Protein AF-A0A9D5TKD3-F1 (afdb_monomer)

Structure (mmCIF, N/CA/C/O backbone):
data_AF-A0A9D5TKD3-F1
#
_entry.id   AF-A0A9D5TKD3-F1
#
loop_
_atom_site.group_PDB
_atom_site.id
_atom_site.type_symbol
_atom_site.label_atom_id
_atom_site.label_alt_id
_atom_site.label_comp_id
_atom_site.label_asym_id
_atom_site.label_entity_id
_atom_site.label_seq_id
_atom_site.pdbx_PDB_ins_code
_atom_site.Cartn_x
_atom_site.Cartn_y
_atom_site.Cartn_z
_atom_site.occupancy
_atom_site.B_iso_or_equiv
_atom_site.auth_seq_id
_atom_site.auth_comp_id
_atom_site.auth_asym_id
_atom_site.auth_atom_id
_atom_site.pdbx_PDB_model_num
ATOM 1 N N . MET A 1 1 ? -11.465 4.867 10.911 1.00 76.31 1 MET A N 1
ATOM 2 C CA . MET A 1 1 ? -11.901 4.645 9.515 1.00 76.31 1 MET A CA 1
ATOM 3 C C . MET A 1 1 ? -12.876 3.472 9.511 1.00 76.31 1 MET A C 1
ATOM 5 O O . MET A 1 1 ? -12.769 2.638 10.398 1.00 76.31 1 MET A O 1
ATOM 9 N N . THR A 1 2 ? -13.862 3.400 8.617 1.00 88.50 2 THR A N 1
ATOM 10 C CA . THR A 1 2 ? -14.691 2.184 8.489 1.00 88.50 2 THR A CA 1
ATOM 11 C C . THR A 1 2 ? -13.958 1.125 7.664 1.00 88.50 2 THR A C 1
ATOM 13 O O . THR A 1 2 ? -13.081 1.461 6.868 1.00 88.50 2 THR A O 1
ATOM 16 N N . GLN A 1 3 ? -14.350 -0.148 7.790 1.00 88.38 3 GLN A N 1
ATOM 17 C CA . GLN A 1 3 ? -13.761 -1.240 6.995 1.00 88.38 3 GLN A CA 1
ATOM 18 C C . GLN A 1 3 ? -13.843 -0.953 5.488 1.00 88.38 3 GLN A C 1
ATOM 20 O O . GLN A 1 3 ? -12.877 -1.132 4.752 1.00 88.38 3 GLN A O 1
ATOM 25 N N . GLN A 1 4 ? -14.991 -0.428 5.044 1.00 90.81 4 GLN A N 1
ATOM 26 C CA . GLN A 1 4 ? -15.213 -0.059 3.650 1.00 90.81 4 GLN A CA 1
ATOM 27 C C . GLN A 1 4 ? -14.302 1.08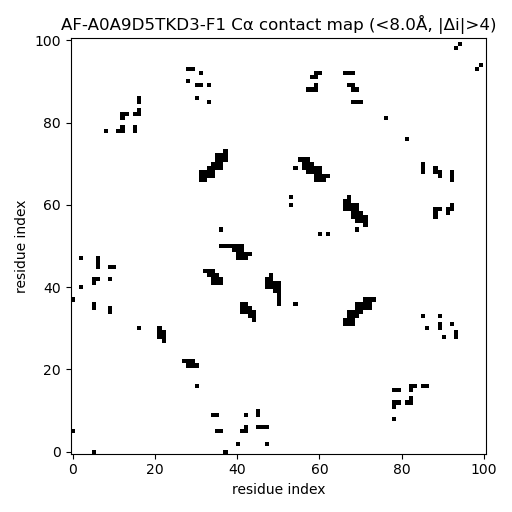9 3.206 1.00 90.81 4 GLN A C 1
ATOM 29 O O . GLN A 1 4 ? -13.779 1.056 2.099 1.00 90.81 4 GLN A O 1
ATOM 34 N N . GLN A 1 5 ? -14.096 2.104 4.051 1.00 93.62 5 GLN A N 1
ATOM 35 C CA . GLN A 1 5 ? -13.197 3.216 3.738 1.00 93.62 5 GLN A CA 1
ATOM 36 C C . GLN A 1 5 ? -11.744 2.747 3.614 1.00 93.62 5 GLN A C 1
ATOM 38 O O . GLN A 1 5 ? -11.076 3.124 2.655 1.00 93.62 5 GLN A O 1
ATOM 43 N N . LEU A 1 6 ? -11.281 1.888 4.529 1.00 95.31 6 LEU A N 1
ATOM 44 C CA . LEU A 1 6 ? -9.928 1.331 4.490 1.00 95.31 6 LEU A CA 1
ATOM 45 C C . LEU A 1 6 ? -9.712 0.484 3.231 1.00 95.31 6 LEU A C 1
ATOM 47 O O . LEU A 1 6 ? -8.707 0.635 2.539 1.00 95.31 6 LEU A O 1
ATOM 51 N N . CYS A 1 7 ? -10.684 -0.365 2.893 1.00 95.19 7 CYS A N 1
ATOM 52 C CA . CYS A 1 7 ? -10.620 -1.192 1.695 1.00 95.19 7 CYS A CA 1
ATOM 53 C C . CYS A 1 7 ? -10.719 -0.362 0.401 1.00 95.19 7 CYS A C 1
ATOM 55 O O . CYS A 1 7 ? -10.004 -0.618 -0.565 1.00 95.19 7 CYS A O 1
ATOM 57 N N . ASN A 1 8 ? -11.533 0.693 0.375 1.00 96.50 8 ASN A N 1
ATOM 58 C CA . ASN A 1 8 ? -11.570 1.617 -0.760 1.00 96.50 8 ASN A CA 1
ATOM 59 C C . ASN A 1 8 ? -10.233 2.350 -0.930 1.00 96.50 8 ASN A C 1
ATOM 61 O O . ASN A 1 8 ? -9.725 2.438 -2.047 1.00 96.50 8 ASN A O 1
ATOM 65 N N . LEU A 1 9 ? -9.642 2.836 0.167 1.00 97.56 9 LEU A N 1
ATOM 66 C CA . LEU A 1 9 ? -8.326 3.472 0.144 1.00 97.56 9 LEU A CA 1
ATOM 67 C C . LEU A 1 9 ? -7.259 2.507 -0.378 1.00 97.56 9 LEU A C 1
ATOM 69 O O . LEU A 1 9 ? -6.464 2.896 -1.227 1.00 97.56 9 LEU A O 1
ATOM 73 N N . TYR A 1 10 ? -7.288 1.245 0.061 1.00 98.06 10 TYR A N 1
ATOM 74 C CA . TYR A 1 10 ? -6.400 0.200 -0.445 1.00 98.06 10 TYR A CA 1
ATOM 75 C C . TYR A 1 10 ? -6.461 0.094 -1.973 1.00 98.06 10 TYR A C 1
ATOM 77 O O . TYR A 1 10 ? -5.424 0.156 -2.632 1.00 98.06 10 TYR A O 1
ATOM 85 N 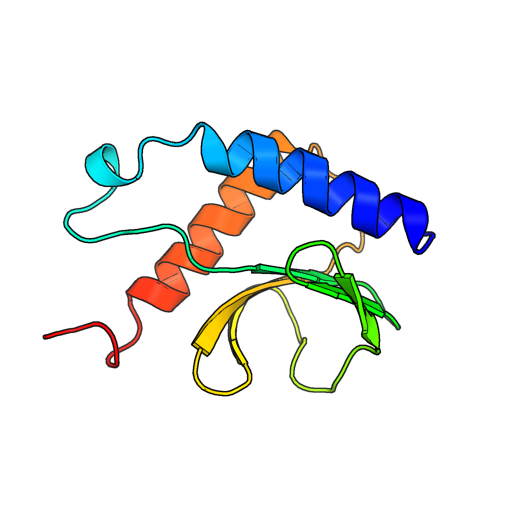N . HIS A 1 11 ? -7.662 0.005 -2.551 1.00 98.12 11 HIS A N 1
ATOM 86 C CA . HIS A 1 11 ? -7.827 -0.100 -4.003 1.00 98.12 11 HIS A CA 1
ATOM 87 C C . HIS A 1 11 ? -7.349 1.150 -4.750 1.00 98.12 11 HIS A C 1
ATOM 89 O O . HIS A 1 11 ? -6.737 1.031 -5.811 1.00 98.12 11 HIS A O 1
ATOM 95 N N . LEU A 1 12 ? -7.584 2.343 -4.196 1.00 98.25 12 LEU A N 1
ATOM 96 C CA . LEU A 1 12 ? -7.084 3.593 -4.774 1.00 98.25 12 LEU A CA 1
ATOM 97 C C . LEU A 1 12 ? -5.552 3.633 -4.772 1.00 98.25 12 LEU A C 1
ATOM 99 O O . LEU A 1 12 ? -4.944 3.952 -5.789 1.00 98.25 12 LEU A O 1
ATOM 103 N N . VAL A 1 13 ? -4.927 3.258 -3.655 1.00 98.38 13 VAL A N 1
ATOM 104 C CA . VAL A 1 13 ? -3.466 3.182 -3.533 1.00 98.38 13 VAL A CA 1
ATOM 105 C C . VAL A 1 13 ? -2.896 2.133 -4.481 1.00 98.38 13 VAL A C 1
ATOM 107 O O . VAL A 1 13 ? -1.941 2.423 -5.194 1.00 98.38 13 VAL A O 1
ATOM 110 N N . LYS A 1 14 ? -3.504 0.942 -4.549 1.00 98.50 14 LYS A N 1
ATOM 111 C CA . LYS A 1 14 ? -3.104 -0.130 -5.471 1.00 98.50 14 LYS A CA 1
ATOM 112 C C . LYS A 1 14 ? -3.114 0.356 -6.918 1.00 98.50 14 LYS A C 1
ATOM 114 O O . LYS A 1 14 ? -2.142 0.138 -7.631 1.00 98.50 14 LYS A O 1
ATOM 119 N N . ALA A 1 15 ? -4.163 1.071 -7.323 1.00 98.31 15 ALA A N 1
ATOM 120 C CA . ALA A 1 15 ? -4.270 1.627 -8.666 1.00 98.31 15 ALA A CA 1
ATOM 121 C C . ALA A 1 15 ? -3.189 2.677 -8.976 1.00 98.31 15 ALA A C 1
ATOM 123 O O . ALA A 1 15 ? -2.782 2.796 -10.128 1.00 98.31 15 ALA A O 1
ATOM 124 N N . GLU A 1 16 ? -2.725 3.452 -7.992 1.00 98.56 16 GLU A N 1
ATOM 125 C CA . GLU A 1 16 ? -1.603 4.383 -8.182 1.00 98.56 16 GLU A CA 1
ATOM 126 C C . GLU A 1 16 ? -0.250 3.659 -8.205 1.00 98.56 16 GLU A C 1
ATOM 128 O O . GLU A 1 16 ? 0.592 3.989 -9.037 1.00 98.56 16 GLU A O 1
ATOM 133 N N . VAL A 1 17 ? -0.056 2.640 -7.360 1.00 98.31 17 VAL A N 1
ATOM 134 C CA . VAL A 1 17 ? 1.138 1.778 -7.385 1.00 98.31 17 VAL A CA 1
ATOM 135 C C . VAL A 1 17 ? 1.274 1.071 -8.737 1.00 98.31 17 VAL A C 1
ATOM 137 O O . VAL A 1 17 ? 2.366 1.033 -9.294 1.00 98.31 17 VAL A O 1
ATOM 140 N N . ASP A 1 18 ? 0.173 0.589 -9.315 1.00 97.75 18 ASP A N 1
ATOM 141 C CA . ASP A 1 18 ? 0.168 -0.121 -10.604 1.00 97.75 18 ASP A CA 1
ATOM 142 C C . ASP A 1 18 ? 0.567 0.753 -11.803 1.00 97.75 18 ASP A C 1
ATOM 144 O O . ASP A 1 18 ? 0.879 0.232 -12.873 1.00 97.75 18 ASP A O 1
ATOM 148 N N . LYS A 1 19 ? 0.577 2.082 -11.644 1.00 98.00 19 LYS A N 1
ATOM 149 C CA . LYS A 1 19 ? 1.050 3.021 -12.674 1.00 98.00 19 LYS A CA 1
ATOM 150 C C . LYS A 1 19 ? 2.562 3.244 -12.626 1.00 98.00 19 LYS A C 1
ATOM 152 O O . LYS A 1 19 ? 3.100 3.879 -13.531 1.00 98.00 19 LYS A O 1
ATOM 157 N N . VAL A 1 20 ? 3.235 2.802 -11.565 1.00 97.75 20 VAL A N 1
ATOM 158 C CA . VAL A 1 20 ? 4.669 3.024 -11.370 1.00 97.75 20 VAL A CA 1
ATOM 159 C C . VAL A 1 20 ? 5.464 2.080 -12.268 1.00 97.75 20 VAL A C 1
ATOM 161 O O . VAL A 1 20 ? 5.278 0.866 -12.238 1.00 97.75 20 VAL A O 1
ATOM 164 N N . ASP A 1 21 ? 6.402 2.633 -13.033 1.00 96.94 21 ASP A N 1
ATOM 165 C CA . ASP A 1 21 ? 7.396 1.840 -13.752 1.00 96.94 21 ASP A CA 1
ATOM 166 C C . ASP A 1 21 ? 8.547 1.466 -12.808 1.00 96.94 21 ASP A C 1
ATOM 168 O O . ASP A 1 21 ? 9.547 2.178 -12.697 1.00 96.94 21 ASP A O 1
ATOM 172 N N . PHE A 1 22 ? 8.402 0.339 -12.110 1.00 96.44 22 PHE A N 1
ATOM 173 C CA . PHE A 1 22 ? 9.407 -0.161 -11.165 1.00 96.44 22 PHE A CA 1
ATOM 174 C C . PHE A 1 22 ? 10.766 -0.442 -11.816 1.00 96.44 22 PHE A C 1
ATOM 176 O O . PHE A 1 22 ? 11.796 -0.260 -11.167 1.00 96.44 22 PHE A O 1
ATOM 183 N N . SER A 1 23 ? 10.783 -0.802 -13.104 1.00 94.81 23 SER A N 1
ATOM 184 C CA . SER A 1 23 ? 12.027 -1.075 -13.831 1.00 94.81 23 SER A CA 1
ATOM 185 C C . SER A 1 23 ? 12.891 0.177 -14.003 1.00 94.81 23 SER A C 1
ATOM 187 O O . SER A 1 23 ? 14.114 0.083 -14.077 1.00 94.81 23 SER A O 1
ATOM 189 N N . SER A 1 24 ? 12.260 1.356 -13.999 1.00 96.44 24 SER A N 1
ATOM 190 C CA . SER A 1 24 ? 12.952 2.645 -14.029 1.00 96.44 24 SER A CA 1
ATOM 191 C C . SER A 1 24 ? 13.505 3.082 -12.667 1.00 96.44 24 SER A C 1
ATOM 193 O O . SER A 1 24 ? 14.362 3.964 -12.618 1.00 96.44 24 SER A O 1
ATOM 195 N N . LEU A 1 25 ? 13.026 2.490 -11.562 1.00 95.44 25 LEU A N 1
ATOM 196 C CA . LEU A 1 25 ? 13.418 2.882 -10.207 1.00 95.44 25 LEU A CA 1
ATOM 197 C C . LEU A 1 25 ? 14.728 2.222 -9.777 1.00 95.44 25 LEU A C 1
ATOM 199 O O . LEU A 1 25 ? 15.626 2.901 -9.279 1.00 95.44 25 LEU A O 1
ATOM 203 N N . TRP A 1 26 ? 14.820 0.899 -9.927 1.00 95.31 26 TRP A N 1
ATOM 204 C CA . TRP A 1 26 ? 15.998 0.125 -9.542 1.00 95.31 26 TRP A CA 1
ATOM 205 C C . TRP A 1 26 ? 15.992 -1.257 -10.204 1.00 95.31 26 TRP A C 1
ATOM 207 O O . TRP A 1 26 ? 14.942 -1.888 -10.323 1.00 95.31 26 TRP A O 1
ATOM 217 N N . ASP A 1 27 ? 17.166 -1.757 -10.596 1.00 93.69 27 ASP A N 1
ATOM 218 C CA . ASP A 1 27 ? 17.276 -3.058 -11.263 1.00 93.69 27 ASP A CA 1
ATOM 219 C C . ASP A 1 27 ? 16.818 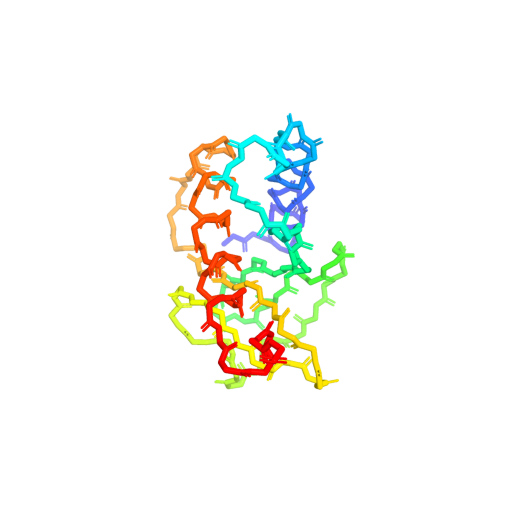-4.211 -10.355 1.00 93.69 27 ASP A C 1
ATOM 221 O O . ASP A 1 27 ? 17.251 -4.343 -9.209 1.00 93.69 27 ASP A O 1
ATOM 225 N N . GLY A 1 28 ? 15.917 -5.047 -10.871 1.00 91.44 28 GLY A N 1
ATOM 226 C CA . GLY A 1 28 ? 15.317 -6.159 -10.133 1.00 91.44 28 GLY A CA 1
ATOM 227 C C . GLY A 1 28 ? 14.286 -5.768 -9.067 1.00 91.44 28 GLY A C 1
ATOM 228 O O . GLY A 1 28 ? 13.723 -6.668 -8.442 1.00 91.44 28 GLY A O 1
ATOM 229 N N . PHE A 1 29 ? 14.001 -4.476 -8.861 1.00 94.75 29 PHE A N 1
ATOM 230 C CA . PHE A 1 29 ? 12.935 -4.059 -7.954 1.00 94.75 29 PHE A CA 1
ATOM 231 C C . PHE A 1 29 ? 11.565 -4.297 -8.599 1.00 94.75 29 PHE A C 1
ATOM 233 O O . PHE A 1 29 ? 11.290 -3.856 -9.713 1.00 94.75 29 PHE A O 1
ATOM 240 N N . ALA A 1 30 ? 10.700 -5.004 -7.879 1.00 93.94 30 ALA A N 1
ATOM 241 C CA . ALA A 1 30 ? 9.332 -5.308 -8.270 1.00 93.94 30 ALA A CA 1
ATOM 242 C C . ALA A 1 30 ? 8.377 -4.947 -7.120 1.00 93.94 30 ALA A C 1
ATOM 244 O O . ALA A 1 30 ? 8.797 -4.962 -5.957 1.00 93.94 30 ALA A O 1
ATOM 245 N N . PRO A 1 31 ? 7.101 -4.636 -7.410 1.00 94.94 31 PRO A N 1
ATOM 246 C CA . PRO A 1 31 ? 6.126 -4.356 -6.364 1.00 94.94 31 PRO A CA 1
ATOM 247 C C . PRO A 1 31 ? 5.952 -5.573 -5.450 1.00 94.94 31 PRO A C 1
ATOM 249 O O . PRO A 1 31 ? 5.752 -6.693 -5.923 1.00 94.94 31 PRO A O 1
ATOM 252 N N . LEU A 1 32 ? 5.980 -5.338 -4.137 1.00 95.12 32 LEU A N 1
ATOM 253 C CA . LEU A 1 32 ? 5.575 -6.337 -3.149 1.00 95.12 32 LEU A CA 1
ATOM 254 C C . LEU A 1 32 ? 4.067 -6.243 -2.911 1.00 95.12 32 LEU A C 1
ATOM 256 O O . LEU A 1 32 ? 3.450 -5.192 -3.114 1.00 95.12 32 LEU A O 1
ATOM 260 N N . ARG A 1 33 ? 3.463 -7.324 -2.411 1.00 96.31 33 ARG A N 1
ATOM 261 C CA . ARG A 1 33 ? 2.124 -7.222 -1.822 1.00 96.31 33 ARG A CA 1
ATOM 262 C C . ARG A 1 33 ? 2.172 -6.280 -0.626 1.00 96.31 33 ARG A C 1
ATOM 264 O O . ARG A 1 33 ? 3.217 -6.061 -0.010 1.00 96.31 33 ARG A O 1
ATOM 271 N N . PHE A 1 34 ? 1.028 -5.700 -0.297 1.00 97.75 34 PHE A N 1
ATOM 272 C CA . PHE A 1 34 ? 0.954 -4.768 0.813 1.00 97.75 34 PHE A CA 1
ATOM 273 C C . PHE A 1 34 ? -0.379 -4.818 1.538 1.00 97.75 34 PHE A C 1
ATOM 275 O O . PHE A 1 34 ? -1.362 -5.361 1.026 1.00 97.75 34 PHE A O 1
ATOM 282 N N . ALA A 1 35 ? -0.399 -4.225 2.728 1.00 97.81 35 ALA A N 1
ATOM 283 C CA . ALA A 1 35 ? -1.602 -4.012 3.508 1.00 97.81 35 ALA A CA 1
ATOM 284 C C . ALA A 1 35 ? -1.690 -2.577 4.031 1.00 97.81 35 ALA A C 1
ATOM 286 O O . ALA A 1 35 ? -0.693 -1.983 4.446 1.00 97.81 35 ALA A O 1
ATOM 287 N N . LEU A 1 36 ? -2.913 -2.060 4.088 1.00 97.69 36 LEU A N 1
ATOM 288 C CA . LEU A 1 36 ? -3.243 -0.874 4.875 1.00 97.69 36 LEU A CA 1
ATOM 289 C C . LEU A 1 36 ? -3.989 -1.323 6.122 1.00 97.69 36 LEU A C 1
ATOM 291 O O . LEU A 1 36 ? -4.841 -2.205 6.032 1.00 97.69 36 LEU A O 1
ATOM 295 N N . TYR A 1 37 ? -3.699 -0.738 7.276 1.00 96.56 37 TYR A N 1
ATOM 296 C CA . TYR A 1 37 ? -4.312 -1.180 8.523 1.00 96.56 37 TYR A CA 1
ATOM 297 C C . TYR A 1 37 ? -4.628 -0.030 9.474 1.00 96.56 37 TYR A C 1
ATOM 299 O O . TYR A 1 37 ? -4.087 1.066 9.343 1.00 96.56 37 TYR A O 1
ATOM 307 N N . ASP A 1 38 ? -5.515 -0.293 10.428 1.00 94.38 38 ASP A N 1
ATOM 308 C CA . ASP A 1 38 ? -5.841 0.603 11.535 1.00 94.38 38 ASP A CA 1
ATOM 309 C C . ASP A 1 38 ? -5.658 -0.104 12.892 1.00 94.38 38 ASP A C 1
ATOM 311 O O . ASP A 1 38 ? -4.866 -1.034 13.035 1.00 94.38 38 ASP A O 1
ATOM 315 N N . GLN A 1 39 ? -6.340 0.344 13.945 1.00 91.50 39 GLN A N 1
ATOM 316 C CA . GLN A 1 39 ? -6.184 -0.265 15.266 1.00 91.50 39 GLN A CA 1
ATOM 317 C C . GLN A 1 39 ? -6.676 -1.720 15.338 1.00 91.50 39 GLN A C 1
ATOM 319 O O . GLN A 1 39 ? -6.138 -2.490 16.140 1.00 91.50 39 GLN A O 1
ATOM 324 N N . GLU A 1 40 ? -7.640 -2.115 14.503 1.00 92.44 40 GLU A N 1
ATOM 325 C CA . GLU A 1 40 ? -8.357 -3.391 14.619 1.00 92.44 40 GLU A CA 1
ATOM 326 C C . GLU A 1 40 ? -8.253 -4.275 13.373 1.00 92.44 40 GLU A C 1
ATOM 328 O O . GLU A 1 40 ? -8.270 -5.508 13.484 1.00 92.44 40 GLU A O 1
ATOM 333 N N . LEU A 1 41 ? -8.151 -3.675 12.188 1.00 94.88 41 LEU A N 1
ATOM 334 C CA . LEU A 1 41 ? -8.297 -4.366 10.912 1.00 94.88 41 LEU A CA 1
ATOM 335 C C . LEU A 1 41 ? -7.171 -4.022 9.945 1.00 94.88 41 LEU A C 1
ATOM 337 O O . LEU A 1 41 ? -6.601 -2.935 9.982 1.00 94.88 41 LEU A O 1
ATOM 341 N N . CYS A 1 42 ? -6.914 -4.946 9.026 1.00 96.25 42 CYS A N 1
ATOM 342 C CA . CYS A 1 42 ? -6.040 -4.737 7.882 1.00 96.25 42 CYS A CA 1
ATOM 343 C C . CYS A 1 42 ? -6.817 -5.045 6.599 1.00 96.25 42 CYS A C 1
ATOM 345 O O . CYS A 1 42 ? -7.510 -6.058 6.534 1.00 96.25 42 CYS A O 1
ATOM 347 N N . CYS A 1 43 ? -6.672 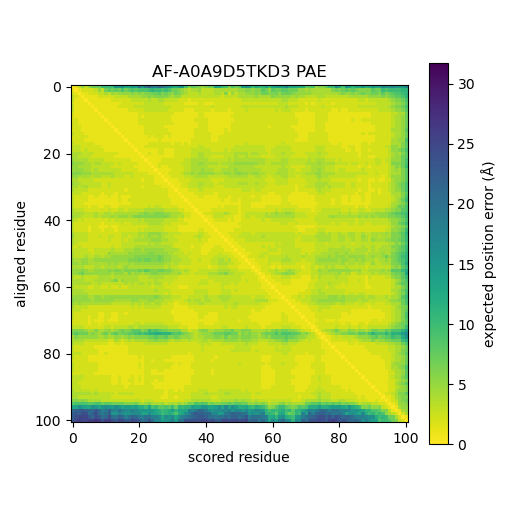-4.214 5.573 1.00 97.12 43 CYS A N 1
ATOM 348 C CA . CYS A 1 43 ? -6.964 -4.598 4.200 1.00 97.12 43 CYS A CA 1
ATOM 349 C C . CYS A 1 43 ? -5.667 -5.112 3.572 1.00 97.12 43 CYS A C 1
ATOM 351 O O . CYS A 1 43 ? -4.752 -4.325 3.319 1.00 97.12 43 CYS A O 1
ATOM 353 N N . PHE A 1 44 ? -5.574 -6.424 3.378 1.00 96.19 44 PHE A N 1
ATOM 354 C CA . PHE A 1 44 ? -4.439 -7.100 2.762 1.00 96.19 44 PHE A CA 1
ATOM 355 C C . PHE A 1 44 ? -4.892 -7.714 1.443 1.00 96.19 44 PHE A C 1
ATOM 357 O O . PHE A 1 44 ? -5.794 -8.544 1.430 1.00 96.19 44 PHE A O 1
ATOM 364 N N . ASP A 1 45 ? -4.269 -7.293 0.342 1.00 91.94 45 ASP A N 1
ATOM 365 C CA . ASP A 1 45 ? -4.604 -7.780 -1.005 1.00 91.94 45 ASP A CA 1
ATOM 366 C C . ASP A 1 45 ? -6.094 -7.630 -1.376 1.00 91.94 45 ASP A C 1
ATOM 368 O O . ASP A 1 45 ? -6.692 -8.488 -2.017 1.00 91.94 45 ASP A O 1
ATOM 372 N N . GLY A 1 46 ? -6.719 -6.539 -0.918 1.00 92.06 46 GLY A N 1
ATOM 373 C CA . GLY A 1 46 ? -8.145 -6.259 -1.120 1.00 92.06 46 GLY A CA 1
ATOM 374 C C . GLY A 1 46 ? -9.083 -6.977 -0.142 1.00 92.06 46 GLY A C 1
ATOM 375 O O . GLY A 1 46 ? -10.279 -6.682 -0.119 1.00 92.06 46 GLY A O 1
ATOM 376 N N . GLU A 1 47 ? -8.567 -7.869 0.705 1.00 94.12 47 GLU A N 1
ATOM 377 C CA . GLU A 1 47 ? -9.351 -8.609 1.693 1.00 94.12 47 GLU A CA 1
ATOM 378 C C . GLU A 1 47 ? -9.220 -8.015 3.099 1.00 94.12 47 GLU A C 1
ATOM 380 O O . GLU A 1 47 ? -8.129 -7.697 3.580 1.00 94.12 47 GLU A O 1
ATOM 385 N N . MET A 1 48 ? -10.351 -7.906 3.799 1.00 96.25 48 MET A N 1
ATOM 386 C CA . MET A 1 48 ? -10.379 -7.471 5.194 1.00 96.25 48 MET A CA 1
ATOM 387 C C . MET A 1 48 ? -10.022 -8.628 6.128 1.00 96.25 48 MET A C 1
ATOM 389 O O . MET A 1 48 ? -10.724 -9.637 6.188 1.00 96.25 48 MET A O 1
ATOM 393 N N . ILE A 1 49 ? -8.967 -8.446 6.916 1.00 95.06 49 ILE A N 1
ATOM 394 C CA . ILE A 1 49 ? -8.518 -9.385 7.944 1.00 95.06 49 ILE A CA 1
ATOM 395 C C . ILE A 1 49 ? -8.402 -8.690 9.301 1.00 95.06 49 ILE A C 1
ATOM 397 O O . ILE A 1 49 ? -8.265 -7.469 9.397 1.00 95.06 49 ILE A O 1
ATOM 401 N N . LYS A 1 50 ? -8.430 -9.480 10.377 1.00 94.94 50 LYS A N 1
ATOM 402 C CA . LYS A 1 50 ? -8.153 -8.964 11.719 1.00 94.94 50 LYS A CA 1
ATOM 403 C C . LYS A 1 50 ? -6.673 -8.618 11.844 1.00 94.94 50 LYS A C 1
ATOM 405 O O . LYS A 1 50 ? -5.817 -9.427 11.478 1.00 94.94 50 LYS A O 1
ATOM 410 N N . LYS A 1 51 ? -6.380 -7.459 12.428 1.00 93.94 51 LYS A N 1
ATOM 411 C CA . LYS A 1 51 ? -5.015 -7.067 12.758 1.00 93.94 51 LYS A CA 1
ATOM 412 C C . LYS A 1 51 ? -4.385 -8.047 13.746 1.00 93.94 51 LYS A C 1
ATOM 414 O O . LYS A 1 51 ? -4.952 -8.346 14.799 1.00 93.94 51 LYS A O 1
ATOM 419 N N . THR A 1 52 ? -3.194 -8.524 13.401 1.00 93.12 52 THR A N 1
ATOM 420 C CA . THR A 1 52 ? -2.315 -9.281 14.299 1.00 93.12 52 THR A CA 1
ATOM 421 C C . THR A 1 52 ? -1.240 -8.361 14.878 1.00 93.12 52 THR A C 1
ATOM 423 O O . THR A 1 52 ? -1.111 -7.202 14.481 1.00 93.12 52 THR A O 1
ATOM 426 N N . ASN A 1 53 ? -0.448 -8.874 15.820 1.00 92.56 53 ASN A N 1
ATOM 427 C CA . ASN A 1 53 ? 0.672 -8.127 16.401 1.00 92.56 53 ASN A CA 1
ATOM 428 C C . ASN A 1 53 ? 1.820 -7.883 15.405 1.00 92.56 53 ASN A C 1
ATOM 430 O O . ASN A 1 53 ? 2.690 -7.067 15.691 1.00 92.56 53 ASN A O 1
ATOM 434 N N . ASP A 1 54 ? 1.802 -8.551 14.247 1.00 90.88 54 ASP A N 1
ATOM 435 C CA . ASP A 1 54 ? 2.798 -8.372 13.186 1.00 90.88 54 ASP A CA 1
ATOM 436 C C . ASP A 1 54 ? 2.651 -7.008 12.487 1.00 90.88 54 ASP A C 1
ATOM 438 O O . ASP A 1 54 ? 3.620 -6.469 11.962 1.00 90.88 54 ASP A O 1
ATOM 442 N N . PHE A 1 55 ? 1.447 -6.420 12.501 1.00 92.31 55 PHE A N 1
ATOM 443 C CA . PHE A 1 55 ? 1.163 -5.124 11.881 1.00 92.31 55 PHE A CA 1
ATOM 444 C C . PHE A 1 55 ? 1.457 -3.987 12.863 1.00 92.31 55 PHE A C 1
ATOM 446 O O . PHE A 1 55 ? 0.568 -3.506 13.576 1.00 92.31 55 PHE A O 1
ATOM 453 N N . LEU A 1 56 ? 2.722 -3.574 12.919 1.00 91.31 56 LEU A N 1
ATOM 454 C CA . LEU A 1 56 ? 3.193 -2.501 13.788 1.00 91.31 56 LEU A CA 1
ATOM 455 C C . LEU A 1 56 ? 4.061 -1.505 13.010 1.00 91.31 56 LEU A C 1
ATOM 457 O O . LEU A 1 56 ? 4.977 -1.900 12.299 1.00 91.31 56 LEU A O 1
ATOM 461 N N . ALA A 1 57 ? 3.787 -0.212 13.208 1.00 92.12 57 ALA A N 1
ATOM 462 C CA . ALA A 1 57 ? 4.404 0.902 12.484 1.00 92.12 57 ALA A CA 1
ATOM 463 C C . ALA A 1 57 ? 4.236 0.825 10.947 1.00 92.12 57 ALA A C 1
ATOM 465 O O . ALA A 1 57 ? 3.419 0.068 10.421 1.00 92.12 57 ALA A O 1
ATOM 466 N N . ASN A 1 58 ? 4.967 1.671 10.230 1.00 95.81 58 ASN A N 1
ATOM 467 C CA . ASN A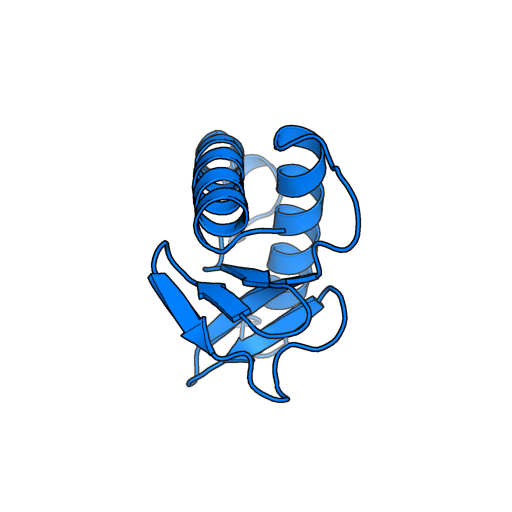 1 58 ? 5.016 1.669 8.772 1.00 95.81 58 ASN A CA 1
ATOM 468 C C . ASN A 1 58 ? 6.363 1.071 8.384 1.00 95.81 58 ASN A C 1
ATOM 470 O O . ASN A 1 58 ? 7.390 1.599 8.811 1.00 95.81 58 ASN A O 1
ATOM 474 N N . THR A 1 59 ? 6.348 -0.082 7.720 1.00 94.94 59 THR A N 1
ATOM 475 C CA . THR A 1 59 ? 7.567 -0.830 7.387 1.00 94.94 59 THR A CA 1
ATOM 476 C C . THR A 1 59 ? 7.268 -1.958 6.392 1.00 94.94 59 THR A C 1
ATOM 478 O O . THR A 1 59 ? 6.119 -2.156 5.990 1.00 94.94 59 THR A O 1
ATOM 481 N N . ALA A 1 60 ? 8.282 -2.745 6.035 1.00 95.00 60 ALA A N 1
ATOM 482 C CA . ALA A 1 60 ? 8.109 -4.067 5.448 1.00 95.00 60 ALA A CA 1
ATOM 483 C C . ALA A 1 60 ? 8.224 -5.154 6.525 1.00 95.00 60 ALA A C 1
ATOM 485 O O . ALA A 1 60 ? 9.088 -5.085 7.398 1.00 95.00 60 ALA A O 1
ATOM 486 N N . ILE A 1 61 ? 7.380 -6.181 6.449 1.00 94.56 61 ILE A N 1
ATOM 487 C CA . ILE A 1 61 ? 7.394 -7.326 7.369 1.00 94.56 61 ILE A CA 1
ATOM 488 C C . ILE A 1 61 ? 7.392 -8.644 6.601 1.00 94.56 61 ILE A C 1
ATOM 490 O O . ILE A 1 61 ? 6.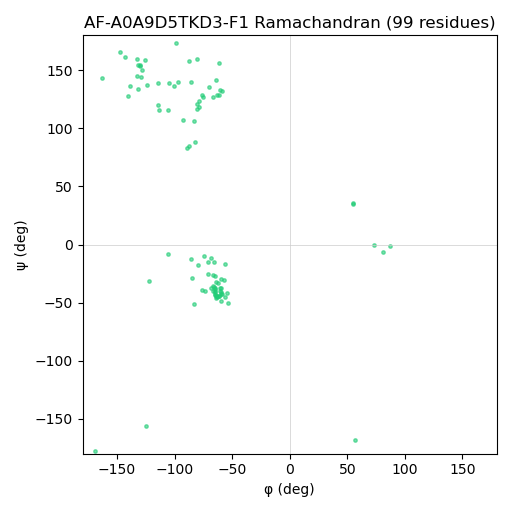874 -8.720 5.487 1.00 94.56 61 ILE A O 1
ATOM 494 N N . ASN A 1 62 ? 7.909 -9.707 7.221 1.00 92.75 62 ASN A N 1
ATOM 495 C C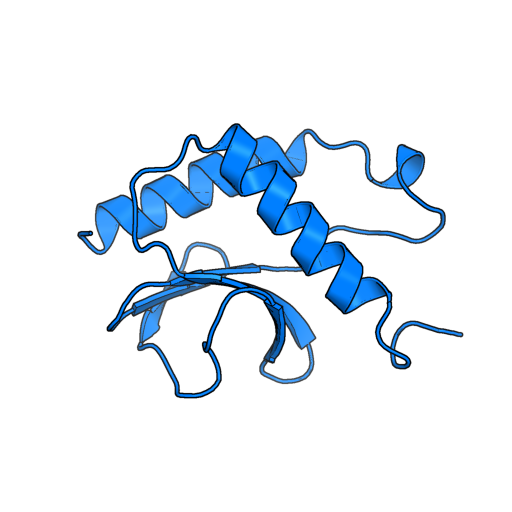A . ASN A 1 62 ? 7.676 -11.064 6.740 1.00 92.75 62 ASN A CA 1
ATOM 496 C C . ASN A 1 62 ? 6.325 -11.562 7.270 1.00 92.75 62 ASN A C 1
ATOM 498 O O . ASN A 1 62 ? 6.185 -11.873 8.453 1.00 92.75 62 ASN A O 1
ATOM 502 N N . TYR A 1 63 ? 5.329 -11.630 6.393 1.00 92.56 63 TYR A N 1
ATOM 503 C CA . TYR A 1 63 ? 3.990 -12.101 6.704 1.00 92.56 63 TYR A CA 1
ATOM 504 C C . TYR A 1 63 ? 3.720 -13.407 5.958 1.00 92.56 63 TYR A C 1
ATOM 506 O O . TYR A 1 63 ? 3.677 -13.447 4.732 1.00 92.56 63 TYR A O 1
ATOM 514 N N . ARG A 1 64 ? 3.531 -14.500 6.708 1.00 89.94 64 ARG A N 1
ATOM 515 C CA . ARG A 1 64 ? 3.257 -15.845 6.158 1.00 89.94 64 ARG A CA 1
ATOM 516 C C . ARG A 1 64 ? 4.313 -16.331 5.146 1.00 89.94 64 ARG A C 1
ATOM 518 O O . ARG A 1 64 ? 3.978 -17.040 4.202 1.00 89.94 64 ARG A O 1
ATOM 525 N N . GLY A 1 65 ? 5.583 -15.980 5.360 1.00 89.31 65 GLY A N 1
ATOM 526 C CA . GLY A 1 65 ? 6.698 -16.381 4.497 1.00 89.31 65 GLY A CA 1
ATOM 527 C C . GLY A 1 65 ? 6.954 -15.445 3.312 1.00 89.31 65 GLY A C 1
ATOM 528 O O . GLY A 1 65 ? 7.912 -15.667 2.577 1.00 89.31 65 GLY A O 1
ATOM 529 N N . GLU A 1 66 ? 6.153 -14.392 3.144 1.00 91.38 66 GLU A N 1
ATOM 530 C CA . GLU A 1 66 ? 6.293 -13.390 2.087 1.00 91.38 66 GLU A CA 1
ATOM 531 C C . GLU A 1 66 ? 6.633 -12.022 2.693 1.00 91.38 66 GLU A C 1
ATOM 533 O O . GLU A 1 66 ? 6.082 -11.636 3.722 1.00 91.38 66 GLU A O 1
ATOM 538 N N . TRP A 1 67 ? 7.540 -11.270 2.065 1.00 93.56 67 TRP A N 1
ATOM 539 C CA . TRP A 1 67 ? 7.777 -9.880 2.451 1.00 93.56 67 TRP A CA 1
ATOM 540 C C . TRP A 1 67 ? 6.693 -8.980 1.873 1.00 93.56 67 TRP A C 1
ATOM 542 O O . TRP A 1 67 ? 6.494 -8.947 0.660 1.00 93.56 67 TRP A O 1
ATOM 552 N N . ILE A 1 68 ? 6.018 -8.238 2.746 1.00 95.81 68 ILE A N 1
ATOM 553 C CA . ILE A 1 68 ? 4.952 -7.309 2.373 1.00 95.81 68 ILE A CA 1
ATOM 554 C C . ILE A 1 68 ? 5.212 -5.934 2.979 1.00 95.81 68 ILE A C 1
ATOM 556 O O . ILE A 1 68 ? 5.785 -5.829 4.064 1.00 95.81 68 ILE A O 1
ATOM 560 N N . ALA A 1 69 ? 4.750 -4.883 2.309 1.00 97.31 69 ALA A N 1
ATOM 561 C CA . ALA A 1 69 ? 4.741 -3.536 2.870 1.00 97.31 69 ALA A CA 1
ATOM 562 C C . ALA A 1 69 ? 3.473 -3.304 3.710 1.00 97.31 69 ALA A C 1
ATOM 564 O O . ALA A 1 69 ? 2.380 -3.719 3.321 1.00 97.31 69 ALA A O 1
ATOM 565 N N . ILE A 1 70 ? 3.588 -2.628 4.850 1.00 97.75 70 ILE A N 1
ATOM 566 C CA . ILE A 1 70 ? 2.453 -2.310 5.722 1.00 97.75 70 ILE A CA 1
ATOM 567 C C . ILE A 1 70 ? 2.422 -0.826 6.070 1.00 97.75 70 ILE A C 1
ATOM 569 O O . ILE A 1 70 ? 3.460 -0.200 6.285 1.00 97.75 70 ILE A O 1
ATOM 573 N N . TRP A 1 71 ? 1.215 -0.272 6.166 1.00 97.81 71 TRP A N 1
ATOM 574 C CA . TRP A 1 71 ? 1.025 1.124 6.548 1.00 97.81 71 TRP A CA 1
ATOM 575 C C . TRP A 1 71 ? -0.172 1.316 7.477 1.00 97.81 71 TRP A C 1
ATOM 577 O O . TRP A 1 71 ? -1.290 0.900 7.161 1.00 97.81 71 TRP A O 1
ATOM 587 N N . ASN A 1 72 ? 0.067 1.983 8.607 1.00 96.62 72 ASN A N 1
ATOM 588 C CA . ASN A 1 72 ? -0.957 2.395 9.557 1.00 96.62 72 ASN A CA 1
ATOM 589 C C . ASN A 1 72 ? -1.640 3.677 9.069 1.00 96.62 72 ASN A C 1
ATOM 591 O O . ASN A 1 72 ? -1.018 4.738 8.963 1.00 96.62 72 ASN A O 1
ATOM 595 N N . VAL A 1 73 ? -2.933 3.584 8.786 1.00 95.00 73 VAL A N 1
ATOM 596 C CA . VAL A 1 73 ? -3.757 4.709 8.349 1.00 95.00 73 VAL A CA 1
ATOM 597 C C . VAL A 1 73 ? -4.350 5.395 9.583 1.00 95.00 73 VAL A C 1
ATOM 599 O O . VAL A 1 73 ? -5.486 5.130 9.978 1.00 95.00 73 VAL A O 1
ATOM 602 N N . SER A 1 74 ? -3.565 6.277 10.207 1.00 87.06 74 SER A N 1
ATOM 603 C CA . SER A 1 74 ? -4.016 7.113 11.332 1.00 87.06 74 SER A CA 1
ATOM 604 C C . SER A 1 74 ? -4.718 8.396 10.892 1.00 87.06 74 SER A C 1
ATOM 606 O O . SER A 1 74 ? -5.604 8.872 11.597 1.00 87.06 74 SER A O 1
ATOM 608 N N . ASP A 1 75 ? -4.353 8.922 9.723 1.00 86.06 75 ASP A N 1
ATOM 609 C CA . ASP A 1 75 ? -4.780 10.227 9.222 1.00 86.06 75 ASP A CA 1
ATOM 610 C C . ASP A 1 75 ? -5.250 10.139 7.768 1.00 86.06 75 ASP A C 1
ATOM 612 O O . ASP A 1 75 ? -4.904 9.207 7.033 1.00 86.06 75 ASP A O 1
ATOM 616 N N . GLU A 1 76 ? -6.036 11.127 7.341 1.00 87.69 76 GLU A N 1
ATOM 617 C CA . GLU A 1 76 ? -6.408 11.268 5.936 1.00 87.69 76 GLU A CA 1
ATOM 618 C C . GLU A 1 76 ? -5.168 11.607 5.102 1.00 87.69 76 GLU A C 1
ATOM 620 O O . GLU A 1 76 ? -4.422 12.543 5.397 1.00 87.69 76 GLU A O 1
ATOM 625 N N . ILE A 1 77 ? -4.933 10.818 4.058 1.00 92.88 77 ILE A N 1
ATOM 626 C CA . ILE A 1 77 ? -3.778 10.954 3.181 1.00 92.88 77 ILE A CA 1
ATOM 627 C C . ILE A 1 77 ? -4.217 10.752 1.736 1.00 92.88 77 ILE A C 1
ATOM 629 O O . ILE A 1 77 ? -4.989 9.844 1.425 1.00 92.88 77 ILE A O 1
ATOM 633 N N . ASP A 1 78 ? -3.719 11.611 0.849 1.00 96.56 78 ASP A N 1
ATOM 634 C CA . ASP A 1 78 ? -3.967 11.481 -0.583 1.00 96.56 78 ASP A CA 1
ATOM 635 C C . ASP A 1 78 ? -3.448 10.117 -1.091 1.00 96.56 78 ASP A C 1
ATOM 637 O O . ASP A 1 78 ? -2.303 9.758 -0.790 1.00 96.56 78 ASP A O 1
ATOM 641 N N . PRO A 1 79 ? -4.237 9.354 -1.873 1.00 97.44 79 PRO A N 1
ATOM 642 C CA . PRO A 1 79 ? -3.836 8.028 -2.337 1.00 97.44 79 PRO A CA 1
ATOM 643 C C . PRO A 1 79 ? -2.527 7.993 -3.132 1.00 97.44 79 PRO A C 1
ATOM 645 O O . PRO A 1 79 ? -1.808 7.002 -3.044 1.00 97.44 79 PRO A O 1
ATOM 648 N N . LYS A 1 80 ? -2.170 9.055 -3.869 1.00 98.00 80 LYS A N 1
ATOM 649 C CA . LYS A 1 80 ? -0.898 9.121 -4.613 1.00 98.00 80 LYS A CA 1
ATOM 650 C C . LYS A 1 80 ? 0.280 9.325 -3.677 1.00 98.00 80 LYS A C 1
ATOM 652 O O . LYS A 1 80 ? 1.329 8.710 -3.860 1.00 98.00 80 LYS A O 1
ATOM 657 N N . ILE A 1 81 ? 0.108 10.173 -2.662 1.00 97.62 81 ILE A N 1
ATOM 658 C CA . ILE A 1 81 ? 1.119 10.356 -1.616 1.00 97.62 81 ILE A CA 1
ATOM 659 C C . ILE A 1 81 ? 1.279 9.057 -0.826 1.00 97.62 81 ILE A C 1
ATOM 661 O O . ILE A 1 81 ? 2.399 8.645 -0.542 1.00 97.62 81 ILE A O 1
ATOM 665 N N . LEU A 1 82 ? 0.182 8.383 -0.485 1.00 97.94 82 LEU A N 1
ATOM 666 C CA . LEU A 1 82 ? 0.262 7.098 0.195 1.00 97.94 82 LEU A CA 1
ATOM 667 C C . LEU A 1 82 ? 0.914 6.035 -0.699 1.00 97.94 82 LEU A C 1
ATOM 669 O O . LEU A 1 82 ? 1.761 5.300 -0.214 1.00 97.94 82 LEU A O 1
ATOM 673 N N . ALA A 1 83 ? 0.619 5.997 -1.999 1.00 98.38 83 ALA A N 1
ATOM 674 C CA . ALA A 1 83 ? 1.274 5.085 -2.936 1.00 98.38 83 ALA A CA 1
ATOM 675 C C . ALA A 1 83 ? 2.795 5.281 -2.994 1.00 98.38 83 ALA A C 1
ATOM 677 O O . ALA A 1 83 ? 3.525 4.294 -2.953 1.00 98.38 83 ALA A O 1
ATOM 678 N N . SER A 1 84 ? 3.298 6.521 -3.009 1.00 97.94 84 SER A N 1
ATOM 679 C CA . SER A 1 84 ? 4.752 6.752 -2.979 1.00 97.94 84 SER A CA 1
ATOM 680 C C . SER A 1 84 ? 5.389 6.270 -1.672 1.00 97.94 84 SER A C 1
ATOM 682 O O . SER A 1 84 ? 6.468 5.677 -1.692 1.00 97.94 84 SER A O 1
ATOM 684 N N . LYS A 1 85 ? 4.691 6.440 -0.543 1.00 97.56 85 LYS A N 1
ATOM 685 C CA . LYS A 1 85 ? 5.104 5.889 0.754 1.00 97.56 85 LYS A CA 1
ATOM 686 C C . LYS A 1 85 ? 5.061 4.360 0.767 1.00 97.56 85 LYS A C 1
ATOM 688 O O . LYS A 1 85 ? 5.995 3.740 1.253 1.00 97.56 85 LYS A O 1
ATOM 693 N N . MET A 1 86 ? 4.048 3.743 0.162 1.00 97.94 86 MET A N 1
ATOM 694 C CA . MET A 1 86 ? 3.991 2.288 0.017 1.00 97.94 86 MET A CA 1
ATOM 695 C C . MET A 1 86 ? 5.160 1.760 -0.813 1.00 97.94 86 MET A C 1
ATOM 697 O O . MET A 1 86 ? 5.784 0.789 -0.407 1.00 97.94 86 MET A O 1
ATOM 701 N N . VAL A 1 87 ? 5.494 2.404 -1.935 1.00 98.12 87 VAL A N 1
ATOM 702 C CA . VAL A 1 87 ? 6.652 2.023 -2.763 1.00 98.12 87 VAL A CA 1
ATOM 703 C C . VAL A 1 87 ? 7.959 2.135 -1.972 1.00 98.12 87 VAL A C 1
ATOM 705 O O . VAL A 1 87 ? 8.820 1.268 -2.106 1.00 98.12 87 VAL A O 1
ATOM 708 N N . HIS A 1 88 ? 8.097 3.148 -1.110 1.00 96.81 88 HIS A N 1
ATOM 709 C CA . HIS A 1 88 ? 9.231 3.257 -0.189 1.00 96.81 88 HIS A CA 1
ATOM 710 C C . HIS A 1 88 ? 9.323 2.050 0.758 1.00 96.81 88 HIS A C 1
ATOM 712 O O . HIS A 1 88 ? 10.374 1.416 0.832 1.00 96.81 88 HIS A O 1
ATOM 718 N N . GLU A 1 89 ? 8.220 1.664 1.402 1.00 97.06 89 GLU A N 1
ATOM 719 C CA . GLU A 1 89 ? 8.208 0.480 2.270 1.00 97.06 89 GLU A CA 1
ATOM 720 C C . GLU A 1 89 ? 8.443 -0.824 1.484 1.00 97.06 89 GLU A C 1
ATOM 722 O O . GLU A 1 89 ? 9.158 -1.712 1.945 1.00 97.06 89 GLU A O 1
ATOM 727 N N . MET A 1 90 ? 7.921 -0.947 0.258 1.00 96.75 90 MET A N 1
ATOM 728 C CA . MET A 1 90 ? 8.222 -2.087 -0.622 1.00 96.75 90 MET A CA 1
ATOM 729 C C . MET A 1 90 ? 9.720 -2.177 -0.924 1.00 96.75 90 MET A C 1
ATOM 731 O O . MET A 1 90 ? 10.276 -3.275 -0.972 1.00 96.75 90 MET A O 1
ATOM 735 N N . PHE A 1 91 ? 10.386 -1.031 -1.090 1.00 95.69 91 PHE A N 1
ATOM 736 C CA . PHE A 1 91 ? 11.823 -0.986 -1.321 1.00 95.69 91 PHE A CA 1
ATOM 737 C C . PHE A 1 91 ? 12.615 -1.468 -0.100 1.00 9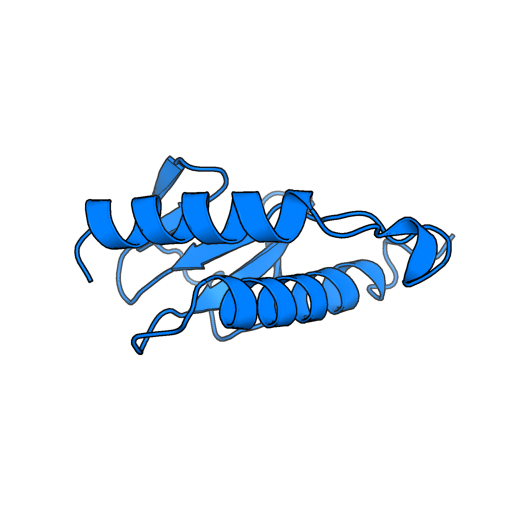5.69 91 PHE A C 1
ATOM 739 O 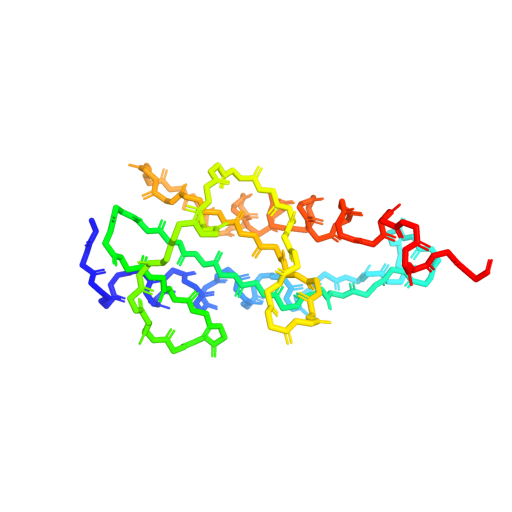O . PHE A 1 91 ? 13.599 -2.182 -0.266 1.00 95.69 91 PHE A O 1
ATOM 746 N N . HIS A 1 92 ? 12.155 -1.189 1.124 1.00 93.38 92 HIS A N 1
ATOM 747 C CA . HIS A 1 92 ? 12.740 -1.795 2.326 1.00 93.38 92 HIS A CA 1
ATOM 748 C C . HIS A 1 92 ? 12.625 -3.322 2.329 1.00 93.38 92 HIS A C 1
ATOM 750 O O . HIS A 1 92 ? 13.591 -4.004 2.672 1.00 93.38 92 HIS A O 1
ATOM 756 N N . GLY A 1 93 ? 11.488 -3.867 1.888 1.00 92.12 93 GLY A N 1
ATOM 757 C CA . GLY A 1 93 ? 11.336 -5.311 1.702 1.00 92.12 93 GLY A CA 1
ATOM 758 C C . GLY A 1 93 ? 12.318 -5.867 0.665 1.00 92.12 93 GLY A C 1
ATOM 759 O O . GLY A 1 93 ? 12.980 -6.866 0.930 1.00 92.12 93 GLY A O 1
ATOM 760 N N . PHE A 1 94 ? 12.486 -5.179 -0.468 1.00 92.75 94 PHE A N 1
ATOM 761 C CA . PHE A 1 94 ? 13.453 -5.536 -1.515 1.00 92.75 94 PHE A CA 1
ATOM 762 C C . PHE A 1 94 ? 14.917 -5.484 -1.042 1.00 92.75 94 PHE A C 1
ATOM 764 O O . PHE A 1 94 ? 15.732 -6.295 -1.467 1.00 92.75 94 PHE A O 1
ATOM 771 N N . GLN A 1 95 ? 15.260 -4.567 -0.134 1.00 90.31 95 GLN A N 1
ATOM 772 C CA . GLN A 1 95 ? 16.604 -4.458 0.444 1.00 90.31 95 GLN A CA 1
ATOM 773 C C . GLN A 1 95 ? 16.923 -5.556 1.470 1.00 90.31 95 GLN A C 1
ATOM 775 O O . GLN A 1 95 ? 18.072 -5.666 1.908 1.00 90.31 95 GLN A O 1
ATOM 780 N N . HIS A 1 96 ? 15.940 -6.360 1.887 1.00 85.88 96 HIS A N 1
ATOM 781 C CA . HIS A 1 96 ? 16.177 -7.411 2.867 1.00 85.88 96 HIS A CA 1
ATOM 782 C C . HIS A 1 96 ? 17.144 -8.479 2.308 1.00 85.88 96 HIS A C 1
ATOM 784 O O . HIS A 1 96 ? 16.993 -8.886 1.154 1.00 85.88 96 HIS A O 1
ATOM 790 N N . PRO A 1 97 ? 18.075 -9.033 3.115 1.00 69.94 97 PRO A N 1
ATOM 791 C CA . PRO A 1 97 ? 19.064 -10.023 2.663 1.00 69.94 97 PRO A CA 1
ATOM 792 C C . PRO A 1 97 ? 18.496 -11.288 1.999 1.00 69.94 97 PRO A C 1
ATOM 794 O O . PRO A 1 97 ? 19.209 -12.024 1.329 1.00 69.94 97 PRO A O 1
ATOM 797 N N . SER A 1 98 ? 17.205 -11.564 2.181 1.00 67.00 98 SER A N 1
ATOM 798 C CA . SER A 1 98 ? 16.508 -12.666 1.502 1.00 67.00 98 SER A CA 1
ATOM 799 C C . SER A 1 98 ? 16.286 -12.421 -0.000 1.00 67.00 98 SER A C 1
ATOM 801 O O . SER A 1 98 ? 15.956 -13.367 -0.708 1.00 67.00 98 SER A O 1
ATOM 803 N N . PHE A 1 99 ? 16.449 -11.181 -0.477 1.00 57.72 99 PHE A N 1
ATOM 804 C CA . PHE A 1 99 ? 16.346 -10.786 -1.888 1.00 57.72 99 PHE A CA 1
ATOM 805 C C . PHE A 1 99 ? 17.704 -10.488 -2.539 1.00 57.72 99 PHE A C 1
ATOM 807 O O . PHE A 1 99 ? 17.778 -10.332 -3.758 1.00 57.72 99 PHE A O 1
ATOM 814 N N . THR A 1 100 ? 18.793 -10.449 -1.766 1.00 49.94 100 THR A N 1
ATOM 815 C CA . THR A 1 100 ? 20.151 -10.418 -2.321 1.00 49.94 100 THR A CA 1
ATOM 816 C C . THR A 1 100 ? 20.550 -11.824 -2.764 1.00 49.94 100 THR A C 1
ATOM 818 O O . THR A 1 100 ? 20.575 -12.739 -1.942 1.00 49.94 100 THR A O 1
ATOM 821 N N . LYS A 1 101 ? 20.807 -11.984 -4.069 1.00 47.53 101 LYS A N 1
ATOM 822 C CA . LYS A 1 101 ? 21.378 -13.202 -4.669 1.00 47.53 101 LYS A CA 1
ATOM 823 C C . LYS A 1 101 ? 22.748 -13.542 -4.090 1.00 47.53 101 LYS A C 1
ATOM 825 O O . LYS A 1 101 ? 23.514 -12.590 -3.821 1.00 47.53 101 LYS A O 1
#

pLDDT: mean 92.82, std 8.82, range [47.53, 98.56]

Foldseek 3Di:
DDPVVQLVLVVLLVVLLVPDPQVVVDPPQDAFWEWEDEPFWICTPSDIDGDDPQQDDFAWGQDPNGTYTYHYCPDDDDSNVVSVSRSVRSVRSCPPPVNPD

Secondary structure (DSSP, 8-state):
--HHHHHHHHHHHHHHHTT--HHHHSTT--PPPEEEE-SSEEEETTEEEEPPTT--SSEEEEETTEEEEEEE--S---HHHHHHHHHHHHHHHHTSTTT--

Radius of gyration: 13.01 Å; Cα contacts (8 Å, |Δi|>4): 146; chains: 1; bounding box: 37×28×30 Å

Mean predicted aligned error: 3.44 Å

Solvent-accessible surface area (backbone atoms only — not comparable to full-atom values): 5892 Å² total; per-residue (Å²): 132,53,73,68,57,50,37,50,50,45,53,51,19,50,60,47,46,71,70,57,66,42,73,79,74,38,89,91,48,67,89,51,58,46,32,43,27,56,98,61,39,25,27,44,84,81,39,82,43,76,55,55,88,83,76,61,70,72,36,46,44,78,56,96,90,39,61,29,18,37,36,63,61,87,66,94,67,58,42,63,64,48,21,55,52,46,52,52,23,25,48,52,39,57,70,34,74,91,65,58,129

Nearest PDB structures (foldseek):
  7ct4-assembly1_C  TM=5.604E-01  e=2.408E+00  Rasamsonia emersonii
  7ct4-assembly1_D  TM=5.566E-01  e=3.546E+00  Rasamsonia emersonii
  8iuj-assembly1_C2  TM=2.805E-01  e=4.895E+00  Euglena gracilis
  8eth-assembly1_n  TM=2.098E-01  e=3.116E+00  Schizosaccharomyces pombe

Sequence (101 aa):
MTQQQLCNLYHLVKAEVDKVDFSSLWDGFAPLRFALYDQELCCFDGEMIKKTNDFLANTAINYRGEWIAIWNVSDEIDPKILASKMVHEMFHGFQHPSFTK